Protein AF-A0A135IA30-F1 (afdb_monomer)

Radius of gyration: 16.57 Å; Cα contacts (8 Å, |Δi|>4): 132; chains: 1; bounding box: 46×36×43 Å

Structure (mmCIF, N/CA/C/O backbone):
data_AF-A0A135IA30-F1
#
_entry.id   AF-A0A135IA30-F1
#
loop_
_atom_site.group_PDB
_atom_site.id
_atom_site.type_symbol
_atom_site.label_atom_id
_atom_site.label_alt_id
_atom_site.label_comp_id
_atom_site.label_asym_id
_atom_site.label_entity_id
_atom_site.label_seq_id
_atom_site.pdbx_PDB_ins_code
_atom_site.Cartn_x
_atom_site.Cartn_y
_atom_site.Cartn_z
_atom_site.occupancy
_atom_site.B_iso_or_equiv
_atom_site.auth_seq_id
_atom_site.auth_comp_id
_atom_site.auth_asym_id
_atom_site.auth_atom_id
_atom_site.pdbx_PDB_model_num
ATOM 1 N N . MET A 1 1 ? -13.835 -2.171 -4.915 1.00 88.88 1 MET A N 1
ATOM 2 C CA . MET A 1 1 ? -12.502 -2.799 -4.860 1.00 88.88 1 MET A CA 1
ATOM 3 C C . MET A 1 1 ? -11.537 -1.760 -5.369 1.00 88.88 1 MET A C 1
ATOM 5 O O . MET A 1 1 ? -11.943 -0.991 -6.238 1.00 88.88 1 MET A O 1
ATOM 9 N N . ALA A 1 2 ? -10.362 -1.666 -4.762 1.00 94.00 2 ALA A N 1
ATOM 10 C CA . ALA A 1 2 ? -9.388 -0.651 -5.119 1.00 94.00 2 ALA A CA 1
ATOM 11 C C . ALA A 1 2 ? -8.804 -0.921 -6.513 1.00 94.00 2 ALA A C 1
ATOM 13 O O . ALA A 1 2 ? -8.677 -2.069 -6.937 1.00 94.00 2 ALA A O 1
ATOM 14 N N . ASP A 1 3 ? -8.476 0.148 -7.226 1.00 96.25 3 ASP A N 1
ATOM 15 C CA . ASP A 1 3 ? -7.904 0.134 -8.562 1.00 96.25 3 ASP A CA 1
ATOM 16 C C . ASP A 1 3 ? -6.391 0.340 -8.478 1.00 96.25 3 ASP A C 1
ATOM 18 O O . ASP A 1 3 ? -5.906 1.409 -8.094 1.00 96.25 3 ASP A O 1
ATOM 22 N N . PHE A 1 4 ? -5.647 -0.691 -8.875 1.00 94.62 4 PHE A N 1
ATOM 23 C CA . PHE A 1 4 ? -4.192 -0.650 -8.949 1.00 94.62 4 PHE A CA 1
ATOM 24 C C . PHE A 1 4 ? -3.672 0.454 -9.876 1.00 94.62 4 PHE A C 1
ATOM 26 O O . PHE A 1 4 ? -2.646 1.061 -9.583 1.00 94.62 4 PHE A O 1
ATOM 33 N N . SER A 1 5 ? -4.334 0.701 -11.010 1.00 90.75 5 SER A N 1
ATOM 34 C CA . SER A 1 5 ? -3.855 1.667 -12.001 1.00 90.75 5 SER A CA 1
ATOM 35 C C . SER A 1 5 ? -3.826 3.071 -11.434 1.00 90.75 5 SER A C 1
ATOM 37 O O . SER A 1 5 ? -2.828 3.768 -11.603 1.00 90.75 5 SER A O 1
ATOM 39 N N . LEU A 1 6 ? -4.882 3.419 -10.703 1.00 91.06 6 LEU A N 1
ATOM 40 C CA . LEU A 1 6 ? -5.001 4.688 -10.006 1.00 91.06 6 LEU A CA 1
ATOM 41 C C . LEU A 1 6 ? -3.949 4.807 -8.892 1.00 91.06 6 LEU A C 1
ATOM 43 O O . LEU A 1 6 ? -3.229 5.798 -8.833 1.00 91.06 6 LEU A O 1
ATOM 47 N N . SER A 1 7 ? -3.775 3.768 -8.064 1.00 89.06 7 SER A N 1
ATOM 48 C CA . SER A 1 7 ? -2.735 3.752 -7.020 1.00 89.06 7 SER A CA 1
ATOM 49 C C . SER A 1 7 ? -1.322 3.882 -7.583 1.00 89.06 7 SER A C 1
ATOM 51 O O . SER A 1 7 ? -0.448 4.491 -6.965 1.00 89.06 7 SER A O 1
ATOM 53 N N . PHE A 1 8 ? -1.076 3.275 -8.742 1.00 86.69 8 PHE A N 1
ATOM 54 C CA . PHE A 1 8 ? 0.212 3.332 -9.411 1.00 86.69 8 PHE A CA 1
ATOM 55 C C . PHE A 1 8 ? 0.471 4.715 -10.012 1.00 86.69 8 PHE A C 1
ATOM 57 O O . PHE A 1 8 ? 1.567 5.235 -9.856 1.00 86.69 8 PHE A O 1
ATOM 64 N N . GLU A 1 9 ? -0.526 5.345 -10.634 1.00 84.44 9 GLU A N 1
ATOM 65 C CA . GLU A 1 9 ? -0.428 6.733 -11.111 1.00 84.44 9 GLU A CA 1
ATOM 66 C C . GLU A 1 9 ? -0.126 7.694 -9.963 1.00 84.44 9 GLU A C 1
ATOM 68 O O . GLU A 1 9 ? 0.848 8.436 -10.029 1.00 84.44 9 GLU A O 1
ATOM 73 N N . HIS A 1 10 ? -0.859 7.573 -8.860 1.00 84.25 10 HIS A N 1
ATOM 74 C CA . HIS A 1 10 ? -0.604 8.295 -7.619 1.00 84.25 10 HIS A CA 1
ATOM 75 C C . HIS A 1 10 ? 0.830 8.089 -7.091 1.00 84.25 10 HIS A C 1
ATOM 77 O O . HIS A 1 10 ? 1.465 9.030 -6.610 1.00 84.25 10 HIS A O 1
ATOM 83 N N . LEU A 1 11 ? 1.369 6.865 -7.150 1.00 80.81 11 LEU A N 1
ATOM 84 C CA . LEU A 1 11 ? 2.754 6.580 -6.756 1.00 80.81 11 LEU A CA 1
ATOM 85 C C . LEU A 1 11 ? 3.757 7.293 -7.673 1.00 80.81 11 LEU A C 1
ATOM 87 O O . LEU A 1 11 ? 4.721 7.872 -7.185 1.00 80.81 11 LEU A O 1
ATOM 91 N N . ILE A 1 12 ? 3.532 7.246 -8.985 1.00 72.75 12 ILE A N 1
ATOM 92 C CA . ILE A 1 12 ? 4.376 7.891 -9.996 1.00 72.75 12 ILE A CA 1
ATOM 93 C C . ILE A 1 12 ? 4.335 9.415 -9.817 1.00 72.75 12 ILE A C 1
ATOM 95 O O . ILE A 1 12 ? 5.389 10.040 -9.754 1.00 72.75 12 ILE A O 1
ATOM 99 N N . GLU A 1 13 ? 3.158 10.016 -9.646 1.00 69.06 13 GLU A N 1
ATOM 100 C CA . GLU A 1 13 ? 3.018 11.451 -9.371 1.00 69.06 13 GLU A CA 1
ATOM 101 C C . GLU A 1 13 ? 3.822 11.880 -8.140 1.00 69.06 13 GLU A C 1
ATOM 103 O O . GLU A 1 13 ? 4.614 12.811 -8.238 1.00 69.06 13 GLU A O 1
ATOM 108 N N . ASP A 1 14 ? 3.723 11.161 -7.020 1.00 66.56 14 ASP A N 1
ATOM 109 C CA . ASP A 1 14 ? 4.521 11.464 -5.823 1.00 66.56 14 ASP A CA 1
ATOM 110 C C . ASP A 1 14 ? 6.032 11.287 -6.047 1.00 66.56 14 ASP A C 1
ATOM 112 O O . ASP A 1 14 ? 6.827 11.987 -5.430 1.00 66.56 14 ASP A O 1
ATOM 116 N N . VAL A 1 15 ? 6.455 10.343 -6.891 1.00 61.44 15 VAL A N 1
ATOM 117 C CA . VAL A 1 15 ? 7.880 10.103 -7.178 1.00 61.44 15 VAL A CA 1
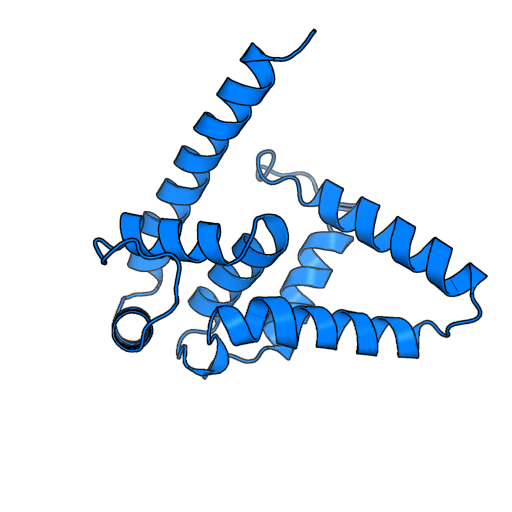ATOM 118 C C . VAL A 1 15 ? 8.455 11.168 -8.115 1.00 61.44 15 VAL A C 1
ATOM 120 O O . VAL A 1 15 ? 9.621 11.529 -7.975 1.00 61.44 15 VAL A O 1
ATOM 123 N N . PHE A 1 16 ? 7.657 11.686 -9.053 1.00 49.97 16 PHE A N 1
ATOM 124 C CA . PHE A 1 16 ? 8.124 12.603 -10.098 1.00 49.97 16 PHE A CA 1
ATOM 125 C C . PHE A 1 16 ? 7.720 14.076 -9.892 1.00 49.97 16 PHE A C 1
ATOM 127 O O . PHE A 1 16 ? 8.330 14.943 -10.509 1.00 49.97 16 PHE A O 1
ATOM 134 N N . GLN A 1 17 ? 6.743 14.405 -9.034 1.00 51.03 17 GLN A N 1
ATOM 135 C CA . GLN A 1 17 ? 6.361 15.801 -8.733 1.00 51.03 17 GLN A CA 1
ATOM 136 C C . GLN A 1 17 ? 7.156 16.444 -7.583 1.00 51.03 17 GLN A C 1
ATOM 138 O O . GLN A 1 17 ? 7.054 17.659 -7.390 1.00 51.03 17 GLN A 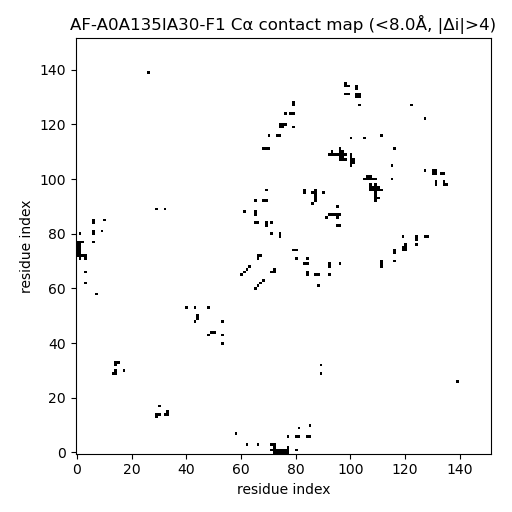O 1
ATOM 143 N N . VAL A 1 18 ? 8.003 15.683 -6.876 1.00 48.41 18 VAL A N 1
ATOM 144 C CA . VAL A 1 18 ? 8.926 16.209 -5.842 1.00 48.41 18 VAL A CA 1
ATOM 145 C C . VAL A 1 18 ? 9.955 17.203 -6.416 1.00 48.41 18 VAL A C 1
ATOM 147 O O . VAL A 1 18 ? 10.557 17.958 -5.663 1.00 48.41 18 VAL A O 1
ATOM 150 N N . ASP A 1 19 ? 10.062 17.333 -7.741 1.00 40.97 19 ASP A N 1
ATOM 151 C CA . ASP A 1 19 ? 10.866 18.373 -8.398 1.00 40.97 19 ASP A CA 1
ATOM 152 C C . ASP A 1 19 ? 10.211 19.775 -8.446 1.00 40.97 19 ASP A C 1
ATOM 154 O O . ASP A 1 19 ? 10.828 20.700 -8.977 1.00 40.97 19 ASP A O 1
ATOM 158 N N . SER A 1 20 ? 8.979 19.990 -7.940 1.00 37.31 20 SER A N 1
ATOM 159 C CA . SER A 1 20 ? 8.263 21.254 -8.233 1.00 37.31 20 SER A CA 1
ATOM 160 C C . SER A 1 20 ? 7.549 22.020 -7.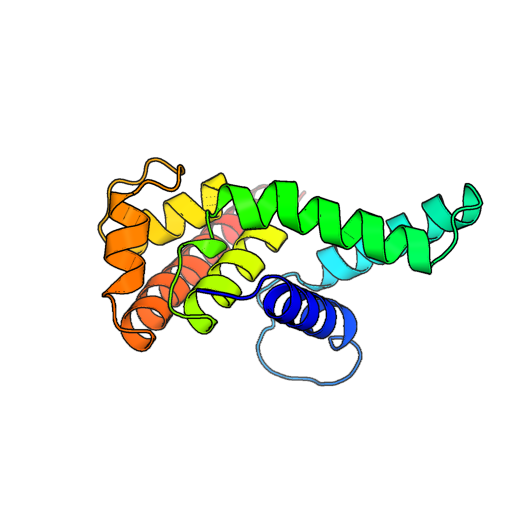114 1.00 37.31 20 SER A C 1
ATOM 162 O O . SER A 1 20 ? 7.168 23.158 -7.383 1.00 37.31 20 SER A O 1
ATOM 164 N N . LEU A 1 21 ? 7.401 21.527 -5.878 1.00 34.50 21 LEU A N 1
ATOM 165 C CA . LEU A 1 21 ? 6.833 22.356 -4.799 1.00 34.50 21 LEU A CA 1
ATOM 166 C C . LEU A 1 21 ? 7.332 21.982 -3.396 1.00 34.50 21 LEU A C 1
ATOM 168 O O . LEU A 1 21 ? 7.068 20.895 -2.890 1.00 34.50 21 LEU A O 1
ATOM 172 N N . ASP A 1 22 ? 7.970 22.959 -2.746 1.00 47.53 22 ASP A N 1
ATOM 173 C CA . ASP A 1 22 ? 8.121 23.063 -1.291 1.00 47.53 22 ASP A CA 1
ATOM 174 C C . ASP A 1 22 ? 6.797 22.733 -0.573 1.00 47.53 22 ASP A C 1
ATOM 176 O O . ASP A 1 22 ? 5.782 23.382 -0.837 1.00 47.53 22 ASP A O 1
ATOM 180 N N . SER A 1 23 ? 6.799 21.774 0.366 1.00 41.00 23 SER A N 1
ATOM 181 C CA . SER A 1 23 ? 6.200 21.921 1.713 1.00 41.00 23 SER A CA 1
ATOM 182 C C . SER A 1 23 ? 6.044 20.594 2.488 1.00 41.00 23 SER A C 1
ATOM 184 O O . SER A 1 23 ? 5.291 19.690 2.141 1.00 41.00 23 SER A O 1
ATOM 186 N N . HIS A 1 24 ? 6.715 20.536 3.641 1.00 36.25 24 HIS A N 1
ATOM 187 C CA . HIS A 1 24 ? 6.303 19.861 4.886 1.00 36.25 24 HIS A CA 1
ATOM 188 C C . HIS A 1 24 ? 6.108 18.330 4.947 1.00 36.25 24 HIS A C 1
ATOM 190 O O . HIS A 1 24 ? 5.738 17.826 6.009 1.00 36.25 24 HIS A O 1
ATOM 196 N N . LEU A 1 25 ? 6.456 17.564 3.910 1.00 38.62 25 LEU A N 1
ATOM 197 C CA . LEU A 1 25 ? 6.640 16.102 3.998 1.00 38.62 25 LEU A CA 1
ATOM 198 C C . LEU A 1 25 ? 8.126 15.685 4.015 1.00 38.62 25 LEU A C 1
ATOM 200 O O . LEU A 1 25 ? 8.476 14.621 3.512 1.00 38.62 25 LEU A O 1
ATOM 204 N N . GLU A 1 26 ? 8.996 16.473 4.659 1.00 34.56 26 GLU A N 1
ATOM 205 C CA . GLU A 1 26 ? 10.465 16.278 4.764 1.00 34.56 26 GLU A CA 1
ATOM 206 C C . GLU A 1 26 ? 10.934 14.960 5.442 1.00 34.56 26 GLU A C 1
ATOM 208 O O . GLU A 1 26 ? 12.107 14.793 5.761 1.00 34.56 26 GLU A O 1
ATOM 213 N N . GLY A 1 27 ? 10.049 13.992 5.692 1.00 40.66 27 GLY A N 1
ATOM 214 C CA . GLY A 1 27 ? 10.374 12.763 6.425 1.00 40.66 27 GLY A CA 1
ATOM 215 C C . GLY A 1 27 ? 10.328 11.464 5.620 1.00 40.66 27 GLY A C 1
ATOM 216 O O . GLY A 1 27 ? 10.822 10.446 6.105 1.00 40.66 27 GLY A O 1
ATOM 217 N N . LEU A 1 28 ? 9.736 11.442 4.423 1.00 40.97 28 LEU A N 1
ATOM 218 C CA . LEU A 1 28 ? 9.690 10.227 3.602 1.00 40.97 28 LEU A CA 1
ATOM 219 C C . LEU A 1 28 ? 10.722 10.348 2.472 1.00 40.97 28 LEU A C 1
ATOM 221 O O . LEU A 1 28 ? 10.600 11.261 1.663 1.00 40.97 28 LEU A O 1
ATOM 225 N N . PRO A 1 29 ? 11.720 9.448 2.367 1.00 46.00 29 PRO A N 1
ATOM 226 C CA . PRO A 1 29 ? 12.723 9.496 1.307 1.00 46.00 29 PRO A CA 1
ATOM 227 C C . PRO A 1 29 ? 12.155 8.951 -0.009 1.00 46.00 29 PRO A C 1
ATOM 229 O O . PRO A 1 29 ? 12.610 7.934 -0.536 1.00 46.00 29 PRO A O 1
ATOM 232 N N . LEU A 1 30 ? 11.141 9.639 -0.532 1.00 43.47 30 LEU A N 1
ATOM 233 C CA . LEU A 1 30 ? 10.606 9.456 -1.881 1.00 43.47 30 LEU A CA 1
ATOM 234 C C . LEU A 1 30 ? 11.681 9.753 -2.942 1.00 43.47 30 LEU A C 1
ATOM 236 O O . LEU A 1 30 ? 11.710 9.095 -3.978 1.00 43.47 30 LEU A O 1
ATOM 240 N N . GLU A 1 31 ? 12.648 10.620 -2.622 1.00 45.78 31 GLU A N 1
ATOM 241 C CA . GLU A 1 31 ? 13.854 10.884 -3.425 1.00 45.78 31 GLU A CA 1
ATOM 242 C C . GLU A 1 31 ? 14.620 9.599 -3.788 1.00 45.78 31 GLU A C 1
ATOM 244 O O . GLU A 1 31 ? 15.066 9.434 -4.921 1.00 45.78 31 GLU A O 1
ATOM 249 N N . ARG A 1 32 ? 14.700 8.616 -2.873 1.00 46.78 32 ARG A N 1
ATOM 250 C CA . ARG A 1 32 ? 15.396 7.34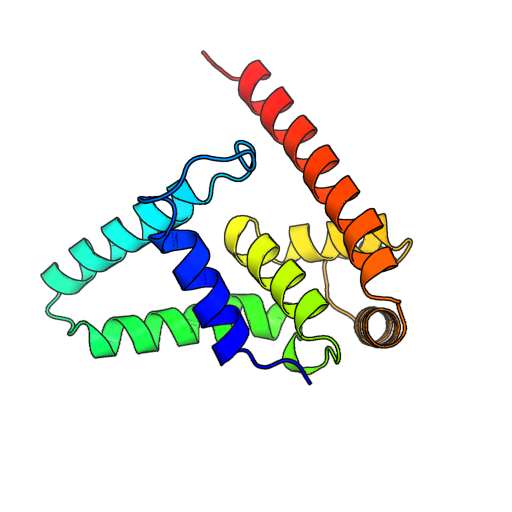3 -3.144 1.00 46.78 32 ARG A CA 1
ATOM 251 C C . ARG A 1 32 ? 14.689 6.486 -4.192 1.00 46.78 32 ARG A C 1
ATOM 253 O O . ARG A 1 32 ? 15.351 5.728 -4.898 1.00 46.78 32 ARG A O 1
ATOM 260 N N . LEU A 1 33 ? 13.363 6.583 -4.275 1.00 51.47 33 LEU A N 1
ATOM 261 C CA . LEU A 1 33 ? 12.565 5.911 -5.301 1.00 51.47 33 LEU A CA 1
ATOM 262 C C . LEU A 1 33 ? 12.782 6.576 -6.667 1.00 51.47 33 LEU A C 1
ATOM 264 O O . LEU A 1 33 ? 12.982 5.865 -7.652 1.00 51.47 33 LEU A O 1
ATOM 268 N N . GLY A 1 34 ? 12.831 7.913 -6.707 1.00 56.78 34 GLY A N 1
ATOM 269 C CA . GLY A 1 34 ? 13.153 8.688 -7.912 1.00 56.78 34 GLY A CA 1
ATOM 270 C C . GLY A 1 34 ? 14.553 8.385 -8.456 1.00 56.78 34 GLY A C 1
ATOM 271 O O . GLY A 1 34 ? 14.705 8.068 -9.638 1.00 56.78 34 GLY A O 1
ATOM 272 N N . ASP A 1 35 ? 15.564 8.361 -7.584 1.00 60.12 35 ASP A N 1
ATOM 273 C CA . ASP A 1 35 ? 16.950 8.041 -7.952 1.00 60.12 35 ASP A CA 1
ATOM 274 C C . ASP A 1 35 ? 17.098 6.617 -8.499 1.00 60.12 35 ASP A C 1
ATOM 276 O O . ASP A 1 35 ? 17.757 6.389 -9.520 1.00 60.12 35 ASP A O 1
ATOM 280 N N . GLN A 1 36 ? 16.459 5.640 -7.849 1.00 58.31 36 GLN A N 1
ATOM 281 C CA . GLN A 1 36 ? 16.469 4.260 -8.326 1.00 58.31 36 GLN A CA 1
ATOM 282 C C . GLN A 1 36 ? 15.751 4.132 -9.669 1.00 58.31 36 GLN A C 1
ATOM 284 O O . GLN A 1 36 ? 16.310 3.533 -10.589 1.00 58.31 36 GLN A O 1
ATOM 289 N N . ALA A 1 37 ? 14.564 4.722 -9.823 1.00 60.22 37 ALA A N 1
ATOM 290 C CA . ALA A 1 37 ? 13.832 4.710 -11.088 1.00 60.22 37 ALA A CA 1
ATOM 291 C C . ALA A 1 37 ? 14.659 5.335 -12.227 1.00 60.22 37 ALA A C 1
ATOM 293 O O . ALA A 1 37 ? 14.749 4.760 -13.315 1.00 60.22 37 ALA A O 1
ATOM 294 N N . GLY A 1 38 ? 15.351 6.449 -11.966 1.00 64.00 38 GLY A N 1
ATOM 295 C CA . GLY A 1 38 ? 16.251 7.088 -12.926 1.00 64.00 38 GLY A CA 1
ATOM 296 C C . GLY A 1 38 ? 17.453 6.217 -13.320 1.00 64.00 38 GLY A C 1
ATOM 297 O O . GLY A 1 38 ? 17.862 6.207 -14.486 1.00 64.00 38 GLY A O 1
ATOM 298 N N . LEU A 1 39 ? 18.013 5.445 -12.383 1.00 65.19 39 LEU A N 1
ATOM 299 C CA . LEU A 1 39 ? 19.076 4.474 -12.670 1.00 65.19 39 LEU A CA 1
ATOM 300 C C . LEU A 1 39 ? 18.568 3.310 -13.530 1.00 65.19 39 LEU A C 1
ATOM 302 O O . LEU A 1 39 ? 19.222 2.954 -14.513 1.00 65.19 39 LEU A O 1
ATOM 306 N N . TRP A 1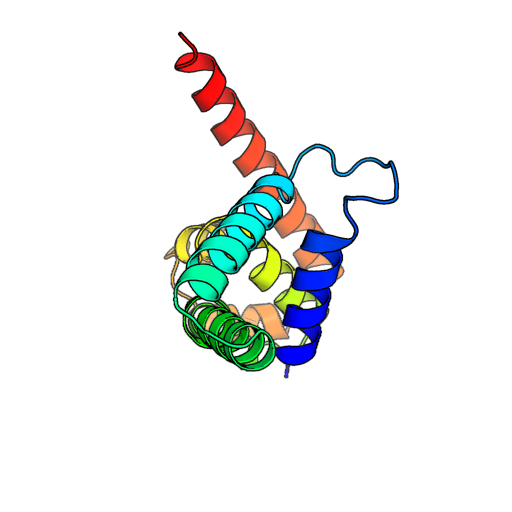 40 ? 17.389 2.766 -13.221 1.00 62.91 40 TRP A N 1
ATOM 307 C CA . TRP A 1 40 ? 16.766 1.701 -14.012 1.00 62.91 40 TRP A CA 1
ATOM 308 C C . TRP A 1 40 ? 16.466 2.154 -15.442 1.00 62.91 40 TRP A C 1
ATOM 310 O O . TRP A 1 40 ? 16.822 1.450 -16.387 1.00 62.91 40 TRP A O 1
ATOM 320 N N . GLN A 1 41 ? 15.924 3.362 -15.624 1.00 64.75 41 GLN A N 1
ATOM 321 C CA . GLN A 1 41 ? 15.703 3.937 -16.954 1.00 64.75 41 GLN A CA 1
ATOM 322 C C . GLN A 1 41 ? 17.004 4.046 -17.764 1.00 64.75 41 GLN A C 1
ATOM 324 O O . GLN A 1 41 ? 17.022 3.734 -18.956 1.00 64.75 41 GLN A O 1
ATOM 329 N N . LYS A 1 42 ? 18.111 4.470 -17.136 1.00 70.12 42 LYS A N 1
ATOM 330 C CA . LYS A 1 42 ? 19.422 4.582 -17.800 1.00 70.12 42 LYS A CA 1
ATOM 331 C C . LYS A 1 42 ? 19.978 3.219 -18.212 1.00 70.12 42 LYS A C 1
ATOM 333 O O . LYS A 1 42 ? 20.413 3.067 -19.352 1.00 70.12 42 LYS A O 1
ATOM 338 N N . VAL A 1 43 ? 19.948 2.238 -17.308 1.00 66.44 43 VAL A N 1
ATOM 339 C CA . VAL A 1 43 ? 20.430 0.874 -17.579 1.00 66.44 43 VAL A CA 1
ATOM 340 C C . VAL A 1 43 ? 19.610 0.229 -18.694 1.00 66.44 43 VAL A C 1
ATOM 342 O O . VAL A 1 43 ? 20.177 -0.337 -19.624 1.00 66.44 43 VAL A O 1
ATOM 345 N N . LEU A 1 44 ? 18.286 0.369 -18.664 1.00 64.50 44 LEU A N 1
ATOM 346 C CA . LEU A 1 44 ? 17.411 -0.309 -19.619 1.00 64.50 44 LEU A CA 1
ATOM 347 C C . LEU A 1 44 ? 17.451 0.322 -21.016 1.00 64.50 44 LEU A C 1
ATOM 349 O O . LEU A 1 44 ? 17.522 -0.410 -22.008 1.00 64.50 44 LEU A O 1
ATOM 353 N N . LYS A 1 45 ? 17.559 1.657 -21.112 1.00 67.56 45 LYS A N 1
ATOM 354 C CA . LYS A 1 45 ? 17.879 2.337 -22.382 1.00 67.56 45 LYS A CA 1
ATOM 355 C C . LYS A 1 45 ? 19.191 1.828 -22.978 1.00 67.56 45 LYS A C 1
ATOM 357 O O . LYS A 1 45 ? 19.258 1.582 -24.178 1.00 67.56 45 LYS A O 1
ATOM 362 N N . ALA A 1 46 ? 20.220 1.630 -22.150 1.00 72.88 46 ALA A N 1
ATOM 363 C CA . ALA A 1 46 ? 21.499 1.087 -22.606 1.00 72.88 46 ALA A CA 1
ATOM 364 C C . ALA A 1 46 ? 21.388 -0.368 -23.105 1.00 72.88 46 ALA A C 1
ATOM 366 O O . ALA A 1 46 ? 22.178 -0.782 -23.950 1.00 72.88 46 ALA A O 1
ATOM 367 N N . THR A 1 47 ? 20.387 -1.124 -22.640 1.00 76.38 47 THR A N 1
ATOM 368 C CA . THR A 1 47 ? 20.080 -2.484 -23.122 1.00 76.38 47 THR A CA 1
ATOM 369 C C . THR A 1 47 ? 19.131 -2.534 -24.328 1.00 76.38 47 THR A C 1
ATOM 371 O O . THR A 1 47 ? 18.778 -3.624 -24.769 1.00 76.38 47 THR A O 1
ATOM 374 N N . GLY A 1 48 ? 18.724 -1.383 -24.879 1.00 78.38 48 GLY A N 1
ATOM 375 C CA . GLY A 1 48 ? 17.895 -1.303 -26.089 1.00 78.38 48 GLY A CA 1
ATOM 376 C C . GLY A 1 48 ? 16.385 -1.442 -25.871 1.00 78.38 48 GLY A C 1
ATOM 377 O O . GLY A 1 48 ? 15.655 -1.601 -26.846 1.00 78.38 48 GLY A O 1
ATOM 378 N N . TRP A 1 49 ? 15.911 -1.374 -24.624 1.00 73.81 49 TRP A N 1
ATOM 379 C CA . TRP A 1 49 ? 14.481 -1.412 -24.304 1.00 73.81 49 TRP A CA 1
ATOM 380 C C . TRP A 1 49 ? 13.794 -0.097 -24.672 1.00 73.81 49 TRP A C 1
ATOM 382 O O . TRP A 1 49 ? 14.364 0.986 -24.482 1.00 73.81 49 TRP A O 1
ATOM 392 N N . ARG A 1 50 ? 12.549 -0.175 -25.156 1.00 73.81 50 ARG A N 1
ATOM 393 C CA . ARG A 1 50 ? 11.725 1.016 -25.385 1.00 73.81 50 ARG A CA 1
ATOM 394 C C . ARG A 1 50 ? 11.094 1.502 -24.076 1.00 73.81 50 ARG A C 1
ATOM 396 O O . ARG A 1 50 ? 10.877 0.731 -23.144 1.00 73.81 50 ARG A O 1
ATOM 403 N N . MET A 1 51 ? 10.779 2.796 -24.003 1.00 66.88 51 MET A N 1
ATOM 404 C CA . MET A 1 51 ? 10.201 3.397 -22.790 1.00 66.88 51 MET A CA 1
ATOM 405 C C . MET A 1 51 ? 8.798 2.866 -22.465 1.00 66.88 51 MET A C 1
ATOM 407 O O . MET A 1 51 ? 8.478 2.680 -21.300 1.00 66.88 51 MET A O 1
ATOM 411 N N . ASP A 1 52 ? 7.987 2.560 -23.477 1.00 72.88 52 ASP A N 1
ATOM 412 C CA . ASP A 1 52 ? 6.663 1.955 -23.297 1.00 72.88 52 ASP A CA 1
ATOM 413 C C . ASP A 1 52 ? 6.740 0.522 -22.745 1.00 72.88 52 ASP A C 1
ATOM 415 O O . ASP A 1 52 ? 5.916 0.121 -21.925 1.00 72.88 52 ASP A O 1
ATOM 419 N N . GLU A 1 53 ? 7.765 -0.239 -23.133 1.00 71.19 53 GLU A N 1
ATOM 420 C CA . GLU A 1 53 ? 8.035 -1.575 -22.586 1.00 71.19 53 GLU A CA 1
ATOM 421 C C . GLU A 1 53 ? 8.516 -1.504 -21.128 1.00 71.19 53 GLU A C 1
ATOM 423 O O . GLU A 1 53 ? 8.149 -2.350 -20.310 1.00 71.19 53 GLU A O 1
ATOM 428 N N . PHE A 1 54 ? 9.301 -0.474 -20.788 1.00 71.56 54 PHE A N 1
ATOM 429 C CA . PHE A 1 54 ? 9.736 -0.210 -19.416 1.00 71.56 54 PHE A CA 1
ATOM 430 C C . PHE A 1 54 ? 8.557 0.098 -18.493 1.00 71.56 54 PHE A C 1
ATOM 432 O O . PHE A 1 54 ? 8.445 -0.525 -17.439 1.00 71.56 54 PHE A O 1
ATOM 439 N N . ASP A 1 55 ? 7.671 1.010 -18.894 1.00 70.81 55 ASP A N 1
ATOM 440 C CA . ASP A 1 55 ? 6.526 1.408 -18.073 1.00 70.81 55 ASP A CA 1
ATOM 441 C C . ASP A 1 55 ? 5.603 0.217 -17.790 1.00 70.81 55 ASP A C 1
ATOM 443 O O . ASP A 1 55 ? 5.170 0.019 -16.653 1.00 70.81 55 ASP A O 1
ATOM 447 N N . LEU A 1 56 ? 5.359 -0.626 -18.801 1.00 77.12 56 LEU A N 1
ATOM 448 C CA . LEU A 1 56 ? 4.591 -1.862 -18.645 1.00 77.12 56 LEU A CA 1
ATOM 449 C C . LEU A 1 56 ? 5.267 -2.836 -17.676 1.00 77.12 56 LEU A C 1
ATOM 451 O O . LEU A 1 56 ? 4.617 -3.340 -16.759 1.00 77.12 56 LEU A O 1
ATOM 455 N N . PHE A 1 57 ? 6.566 -3.089 -17.847 1.00 76.81 57 PHE A N 1
ATOM 456 C CA . PHE A 1 57 ? 7.304 -4.005 -16.979 1.00 76.81 57 PHE A CA 1
ATOM 457 C C . PHE A 1 57 ? 7.349 -3.506 -15.531 1.00 76.81 57 PHE A C 1
ATOM 459 O O . PHE A 1 57 ? 7.063 -4.259 -14.603 1.00 76.81 57 PHE A O 1
ATOM 466 N N . PHE A 1 58 ? 7.655 -2.225 -15.334 1.00 78.25 58 PHE A N 1
ATOM 467 C CA . PHE A 1 58 ? 7.727 -1.601 -14.018 1.00 78.25 58 PHE A CA 1
ATOM 468 C C . PHE A 1 58 ? 6.366 -1.650 -13.315 1.00 78.25 58 PHE A C 1
ATOM 470 O O . PHE A 1 58 ? 6.273 -2.088 -12.167 1.00 78.25 58 PHE A O 1
ATOM 477 N N . ARG A 1 59 ? 5.286 -1.312 -14.028 1.00 83.62 59 ARG A N 1
ATOM 478 C CA . ARG A 1 59 ? 3.911 -1.426 -13.530 1.00 83.62 59 ARG A CA 1
ATOM 479 C C . ARG A 1 59 ? 3.574 -2.856 -13.104 1.00 83.62 59 ARG A C 1
ATOM 481 O O . ARG A 1 59 ? 3.075 -3.059 -11.999 1.00 83.62 59 ARG A O 1
ATOM 488 N N . GLU A 1 60 ? 3.901 -3.859 -13.913 1.00 85.50 60 GLU A N 1
ATOM 489 C CA . GLU A 1 60 ? 3.643 -5.258 -13.554 1.00 85.50 60 GLU A CA 1
ATOM 490 C C . GLU A 1 60 ? 4.520 -5.758 -12.395 1.00 85.50 60 GLU A C 1
ATOM 492 O O . GLU A 1 60 ? 4.046 -6.522 -11.551 1.00 85.50 60 GLU A O 1
ATOM 497 N N . CYS A 1 61 ? 5.754 -5.264 -12.252 1.00 85.19 61 CYS A N 1
ATOM 498 C CA . CYS A 1 61 ? 6.574 -5.541 -11.074 1.00 85.19 61 CYS A CA 1
ATOM 499 C C . CYS A 1 61 ? 5.917 -5.039 -9.782 1.00 85.19 61 CYS A C 1
ATOM 501 O O . CYS A 1 61 ? 5.898 -5.773 -8.793 1.00 85.19 61 CYS A O 1
ATOM 503 N N . TYR A 1 62 ? 5.362 -3.825 -9.769 1.00 88.88 62 TYR A N 1
ATOM 504 C CA . TYR A 1 62 ? 4.663 -3.299 -8.591 1.00 88.88 62 TYR A CA 1
ATOM 505 C C . TYR A 1 62 ? 3.341 -4.012 -8.331 1.00 88.88 62 TYR A C 1
ATOM 507 O O . TYR A 1 62 ? 3.006 -4.284 -7.172 1.00 88.88 62 TYR A O 1
ATOM 515 N N . ARG A 1 63 ? 2.615 -4.370 -9.396 1.00 91.81 63 ARG A N 1
ATOM 516 C CA . ARG A 1 63 ? 1.401 -5.177 -9.282 1.00 91.81 63 ARG A CA 1
ATOM 517 C C . ARG A 1 63 ? 1.716 -6.498 -8.578 1.00 91.81 63 ARG A C 1
ATOM 519 O O . ARG A 1 63 ? 1.129 -6.801 -7.544 1.00 91.81 63 ARG A O 1
ATOM 526 N N . ALA A 1 64 ? 2.679 -7.260 -9.092 1.00 90.00 64 ALA A N 1
ATOM 527 C CA . ALA A 1 64 ? 2.992 -8.592 -8.584 1.00 90.00 64 ALA A CA 1
ATOM 528 C C . ALA A 1 64 ? 3.641 -8.574 -7.190 1.00 90.00 64 ALA A C 1
ATOM 530 O O . ALA A 1 64 ? 3.268 -9.365 -6.327 1.00 90.00 64 ALA A O 1
ATOM 531 N N . ASN A 1 65 ? 4.603 -7.678 -6.953 1.00 89.75 65 ASN A N 1
ATOM 532 C CA . ASN A 1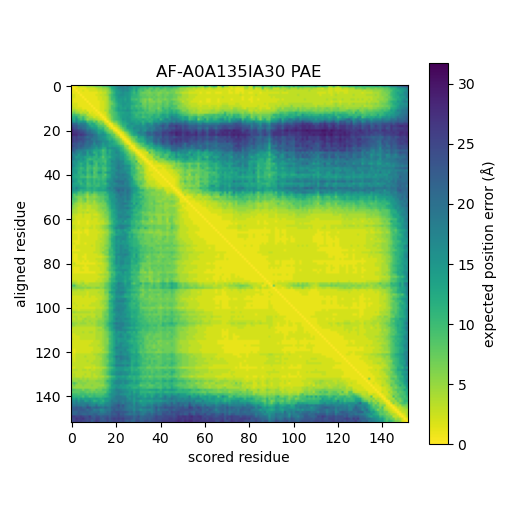 65 ? 5.440 -7.741 -5.750 1.00 89.75 65 ASN A CA 1
ATOM 533 C C . ASN A 1 65 ? 4.909 -6.915 -4.575 1.00 89.75 65 ASN A C 1
ATOM 535 O O . ASN A 1 65 ? 5.317 -7.146 -3.436 1.00 89.75 65 ASN A O 1
ATOM 539 N N . VAL A 1 66 ? 4.015 -5.955 -4.828 1.00 93.88 66 VAL A N 1
ATOM 540 C CA . VAL A 1 66 ? 3.485 -5.071 -3.784 1.00 93.88 66 VAL A CA 1
ATOM 541 C C . VAL A 1 66 ? 1.970 -5.175 -3.710 1.00 93.88 66 VAL A C 1
ATOM 543 O O . VAL A 1 66 ? 1.445 -5.593 -2.681 1.00 93.88 66 VAL A O 1
ATOM 546 N N . TRP A 1 67 ? 1.260 -4.862 -4.796 1.00 96.25 67 TRP A N 1
ATOM 547 C CA . TRP A 1 67 ? -0.207 -4.816 -4.796 1.00 96.25 67 TRP A CA 1
ATOM 548 C C . TRP A 1 67 ? -0.843 -6.164 -4.433 1.00 96.25 67 TRP A C 1
ATOM 550 O O . TRP A 1 67 ? -1.678 -6.233 -3.529 1.00 96.25 67 TRP A O 1
ATOM 560 N N . GLN A 1 68 ? -0.391 -7.248 -5.071 1.00 97.44 68 GLN A N 1
ATOM 561 C CA . GLN A 1 68 ? -0.888 -8.601 -4.800 1.00 97.44 68 GLN A CA 1
ATOM 562 C C . GLN A 1 68 ? -0.487 -9.111 -3.411 1.00 97.44 68 GLN A C 1
ATOM 564 O O . GLN A 1 68 ? -1.285 -9.761 -2.740 1.00 97.44 68 GLN A O 1
ATOM 569 N N . VAL A 1 69 ? 0.712 -8.769 -2.924 1.00 96.75 69 VAL A N 1
ATOM 570 C CA . VAL A 1 69 ? 1.155 -9.142 -1.565 1.00 96.75 69 VAL A CA 1
ATOM 571 C C . VAL A 1 69 ? 0.294 -8.465 -0.496 1.00 96.75 69 VAL A C 1
ATOM 573 O O . VAL A 1 69 ? -0.025 -9.070 0.527 1.00 96.75 69 VAL A O 1
ATOM 576 N N . LEU A 1 70 ? -0.119 -7.222 -0.745 1.00 97.00 70 LEU A N 1
ATOM 577 C CA . LEU A 1 70 ? -1.062 -6.495 0.102 1.00 97.00 70 LEU A CA 1
ATOM 578 C C . LEU A 1 70 ? -2.510 -6.959 -0.068 1.00 97.00 70 LEU A C 1
ATOM 580 O O . LEU A 1 70 ? -3.365 -6.502 0.688 1.00 97.00 70 LEU A O 1
ATOM 584 N N . ARG A 1 71 ? -2.791 -7.816 -1.060 1.00 98.00 71 ARG A N 1
ATOM 585 C CA . ARG A 1 71 ? -4.148 -8.179 -1.490 1.00 98.00 71 ARG A CA 1
ATOM 586 C C . ARG A 1 71 ? -5.032 -6.945 -1.679 1.00 98.00 71 ARG A C 1
ATOM 588 O O . ARG A 1 71 ? -6.192 -6.922 -1.277 1.00 98.00 71 ARG A O 1
ATOM 595 N N . ALA A 1 72 ? -4.460 -5.889 -2.250 1.00 97.31 72 ALA A N 1
ATOM 596 C CA . ALA A 1 72 ? -5.100 -4.582 -2.279 1.00 97.31 72 ALA A CA 1
ATOM 597 C C . ALA A 1 72 ? -6.360 -4.545 -3.165 1.00 97.31 72 ALA A C 1
ATOM 599 O O . ALA A 1 72 ? -7.258 -3.752 -2.889 1.00 97.31 72 ALA A O 1
ATOM 600 N N . ASP A 1 73 ? -6.497 -5.469 -4.126 1.00 97.81 73 ASP A N 1
ATOM 601 C CA . ASP A 1 73 ? -7.749 -5.684 -4.865 1.00 97.81 73 ASP A CA 1
ATOM 602 C C . ASP A 1 73 ? -8.934 -5.961 -3.917 1.00 97.81 73 ASP A C 1
ATOM 604 O O . ASP A 1 73 ? -10.043 -5.474 -4.138 1.00 97.81 73 ASP A O 1
ATOM 608 N N . ASP A 1 74 ? -8.704 -6.673 -2.808 1.00 98.25 74 ASP A N 1
ATOM 609 C CA . ASP A 1 74 ? -9.745 -7.043 -1.841 1.00 98.25 74 ASP A CA 1
ATOM 610 C C . ASP A 1 74 ? -10.150 -5.887 -0.904 1.00 98.25 74 ASP A C 1
ATOM 612 O O . ASP A 1 74 ? -11.123 -6.000 -0.146 1.00 98.25 74 ASP A O 1
ATOM 616 N N . ILE A 1 75 ? -9.438 -4.757 -0.955 1.00 98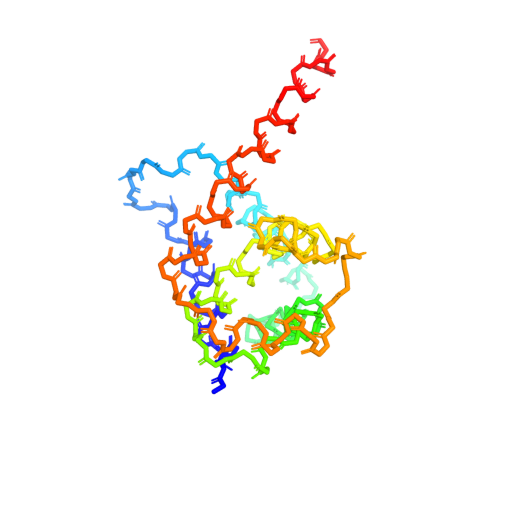.25 75 ILE A N 1
ATOM 617 C CA . ILE A 1 75 ? -9.715 -3.569 -0.146 1.00 98.25 75 ILE A CA 1
ATOM 618 C C . ILE A 1 75 ? -10.775 -2.710 -0.852 1.00 98.25 75 ILE A C 1
ATOM 620 O O . ILE A 1 75 ? -10.719 -2.435 -2.050 1.00 98.25 75 ILE A O 1
ATOM 624 N N . ARG A 1 76 ? -11.799 -2.280 -0.113 1.00 98.06 76 ARG A N 1
ATOM 625 C CA . ARG A 1 76 ? -12.926 -1.490 -0.632 1.00 98.06 76 ARG A CA 1
ATOM 626 C C . ARG A 1 76 ? -12.593 -0.014 -0.769 1.00 98.06 76 ARG A C 1
ATOM 628 O O . ARG A 1 76 ? -13.038 0.598 -1.735 1.00 98.06 76 ARG A O 1
ATOM 635 N N . SER A 1 77 ? -11.856 0.535 0.193 1.00 97.12 77 SER A N 1
ATOM 636 C CA . SER A 1 77 ? -11.425 1.931 0.181 1.00 97.12 77 SER A CA 1
ATOM 637 C C . SER A 1 77 ? -10.164 2.084 -0.665 1.00 97.12 77 SER A C 1
ATOM 639 O O . SER A 1 77 ? -9.109 1.546 -0.322 1.00 97.12 77 SER A O 1
ATOM 641 N N . GLN A 1 78 ? -10.273 2.861 -1.744 1.00 96.62 78 GLN A N 1
ATOM 642 C CA . GLN A 1 78 ? -9.124 3.254 -2.560 1.00 96.62 78 GLN A CA 1
ATOM 643 C C . GLN A 1 78 ? -8.071 3.975 -1.716 1.00 96.62 78 GLN A C 1
ATOM 645 O O . GLN A 1 78 ? -6.887 3.690 -1.826 1.00 96.62 78 GLN A O 1
ATOM 650 N N . ALA A 1 79 ? -8.507 4.869 -0.831 1.00 93.38 79 ALA A N 1
ATOM 651 C CA . ALA A 1 79 ? -7.635 5.698 -0.012 1.00 93.38 79 ALA A CA 1
ATOM 652 C C . ALA A 1 79 ? -6.753 4.845 0.929 1.00 93.38 79 ALA A C 1
ATOM 654 O O . ALA A 1 79 ? -5.535 5.038 1.025 1.00 93.38 79 ALA A O 1
ATOM 655 N N . ILE A 1 80 ? -7.350 3.834 1.573 1.00 96.31 80 ILE A N 1
ATOM 656 C CA . ILE A 1 80 ? -6.622 2.871 2.413 1.00 96.31 80 ILE A CA 1
ATOM 657 C C . ILE A 1 80 ? -5.628 2.057 1.573 1.00 96.31 80 ILE A C 1
ATOM 659 O O . ILE A 1 80 ? -4.464 1.927 1.966 1.00 96.31 80 ILE A O 1
ATOM 663 N N . ALA A 1 81 ? -6.066 1.536 0.421 1.00 97.56 81 ALA A N 1
ATOM 664 C CA . ALA A 1 81 ? -5.215 0.763 -0.481 1.00 97.56 81 ALA A CA 1
ATOM 665 C C . ALA A 1 81 ? -4.020 1.589 -0.982 1.00 97.56 81 ALA A C 1
ATOM 667 O O . ALA A 1 81 ? -2.882 1.135 -0.871 1.00 97.56 81 ALA A O 1
ATOM 668 N N . ASP A 1 82 ? -4.255 2.830 -1.416 1.00 93.81 82 ASP A N 1
ATOM 669 C CA . ASP A 1 82 ? -3.225 3.786 -1.831 1.00 93.81 82 ASP A CA 1
ATOM 670 C C . ASP A 1 82 ? -2.203 4.010 -0.717 1.00 93.81 82 ASP A C 1
ATOM 672 O O . ASP A 1 82 ? -0.996 3.933 -0.939 1.00 93.81 82 ASP A O 1
ATOM 676 N N . SER A 1 83 ? -2.667 4.261 0.511 1.00 92.19 83 SER A N 1
ATOM 677 C CA . SER A 1 83 ? -1.769 4.537 1.635 1.00 92.19 83 SER A CA 1
ATOM 678 C C . SER A 1 83 ? -0.864 3.347 1.969 1.00 92.19 83 SER A C 1
ATOM 680 O O . SER A 1 83 ? 0.332 3.534 2.222 1.00 92.19 83 SER A O 1
ATOM 682 N N . LEU A 1 84 ? -1.417 2.128 1.958 1.00 94.38 84 LEU A N 1
ATOM 683 C CA . LEU A 1 84 ? -0.655 0.896 2.178 1.00 94.38 84 LEU A CA 1
ATOM 684 C C . LEU A 1 84 ? 0.324 0.636 1.039 1.00 94.38 84 LEU A C 1
ATOM 686 O O . LEU A 1 84 ? 1.501 0.382 1.297 1.00 94.38 84 LEU A O 1
ATOM 690 N N . PHE A 1 85 ? -0.148 0.735 -0.202 1.00 93.94 85 PHE A N 1
ATOM 691 C CA . PHE A 1 85 ? 0.646 0.499 -1.399 1.00 93.94 85 PHE A CA 1
ATOM 692 C C . PHE A 1 85 ? 1.843 1.447 -1.478 1.00 93.94 85 PHE A C 1
ATOM 694 O O . PHE A 1 85 ? 2.973 0.987 -1.657 1.00 93.94 85 PHE A O 1
ATOM 701 N N . ARG A 1 86 ? 1.630 2.746 -1.242 1.00 88.06 86 ARG A N 1
ATOM 702 C CA . ARG A 1 86 ? 2.697 3.756 -1.194 1.00 88.06 86 ARG A CA 1
ATOM 703 C C . ARG A 1 86 ? 3.741 3.428 -0.125 1.00 88.06 86 ARG A C 1
ATOM 705 O O . ARG A 1 86 ? 4.939 3.418 -0.401 1.00 88.06 86 ARG A O 1
ATOM 712 N N . TYR A 1 87 ? 3.309 3.110 1.097 1.00 87.69 87 TYR A N 1
ATOM 713 C CA . TYR A 1 87 ? 4.249 2.822 2.185 1.00 87.69 87 TYR A CA 1
ATOM 714 C C . TYR A 1 87 ? 5.014 1.502 1.982 1.00 87.69 87 TYR A C 1
ATOM 716 O O . TYR A 1 87 ? 6.210 1.428 2.274 1.00 87.69 87 TYR A O 1
ATOM 724 N N . ALA A 1 88 ? 4.353 0.468 1.460 1.00 90.44 88 ALA A N 1
ATOM 725 C CA . ALA A 1 88 ? 4.975 -0.819 1.149 1.00 90.44 88 ALA A CA 1
ATOM 726 C C . ALA A 1 88 ? 5.980 -0.718 -0.007 1.00 90.44 88 ALA A C 1
ATOM 728 O O . ALA A 1 88 ? 7.050 -1.315 0.078 1.00 90.44 88 ALA A O 1
ATOM 729 N N . SER A 1 89 ? 5.661 0.084 -1.027 1.00 85.31 89 SER A N 1
ATOM 730 C CA . SER A 1 89 ? 6.531 0.396 -2.170 1.00 85.31 89 SER A CA 1
ATOM 731 C C . SER A 1 89 ? 7.840 1.065 -1.758 1.00 85.31 89 SER A C 1
ATOM 733 O O . SER A 1 89 ? 8.873 0.848 -2.383 1.00 85.31 89 SER A O 1
ATOM 735 N N . TYR A 1 90 ? 7.791 1.879 -0.704 1.00 78.38 90 TYR A N 1
ATOM 736 C CA . TYR A 1 90 ? 8.955 2.561 -0.147 1.00 78.38 90 TYR A CA 1
ATOM 737 C C . TYR A 1 90 ? 9.775 1.682 0.814 1.00 78.38 90 TYR A C 1
ATOM 739 O O . TYR A 1 90 ? 11.000 1.778 0.861 1.00 78.38 90 TYR A O 1
ATOM 747 N N . SER A 1 91 ? 9.106 0.859 1.620 1.00 77.31 91 SER A N 1
ATOM 748 C CA . SER A 1 91 ? 9.747 0.071 2.674 1.00 77.31 91 SER A CA 1
ATOM 749 C C . SER A 1 91 ? 9.937 -1.385 2.239 1.00 77.31 91 SER A C 1
ATOM 751 O O . SER A 1 91 ? 10.808 -1.707 1.438 1.00 77.31 91 SER A O 1
ATOM 753 N N . ASN A 1 92 ? 9.133 -2.284 2.794 1.00 86.12 92 ASN A N 1
ATOM 754 C CA . ASN A 1 92 ? 8.879 -3.613 2.268 1.00 86.12 92 ASN A CA 1
ATOM 755 C C . ASN A 1 92 ? 7.475 -4.046 2.711 1.00 86.12 92 ASN A C 1
ATOM 757 O O . ASN A 1 92 ? 6.971 -3.590 3.743 1.00 86.12 92 ASN A O 1
ATOM 761 N N . CYS A 1 93 ? 6.853 -4.950 1.953 1.00 92.62 93 CYS A N 1
ATOM 762 C CA . CYS A 1 93 ? 5.475 -5.376 2.197 1.00 92.62 93 CYS A CA 1
ATOM 763 C C . CYS A 1 93 ? 5.274 -5.944 3.607 1.00 92.62 93 CYS A C 1
ATOM 765 O O . CYS A 1 93 ? 4.346 -5.541 4.303 1.00 92.62 93 CYS A O 1
ATOM 767 N N . THR A 1 94 ? 6.171 -6.816 4.070 1.00 94.81 94 THR A N 1
ATOM 768 C CA . THR A 1 94 ? 6.069 -7.447 5.395 1.00 94.81 94 THR A CA 1
ATOM 769 C C . THR A 1 94 ? 6.055 -6.416 6.524 1.00 94.81 94 THR A C 1
ATOM 771 O O . THR A 1 94 ? 5.250 -6.510 7.448 1.00 94.81 94 THR A O 1
ATOM 774 N N . HIS A 1 95 ? 6.932 -5.413 6.458 1.00 93.25 95 HIS A N 1
ATOM 775 C CA . HIS A 1 95 ? 7.020 -4.332 7.437 1.00 93.25 95 HIS A CA 1
ATOM 776 C C . HIS A 1 95 ? 5.779 -3.446 7.401 1.00 93.25 95 HIS A C 1
ATOM 778 O O . HIS A 1 95 ? 5.195 -3.180 8.449 1.00 93.25 95 HIS A O 1
ATOM 784 N N . ALA A 1 96 ? 5.335 -3.046 6.208 1.00 93.56 96 ALA A N 1
ATOM 785 C CA . ALA A 1 96 ? 4.118 -2.259 6.034 1.00 93.56 96 ALA A CA 1
ATOM 786 C C . ALA A 1 96 ? 2.885 -2.971 6.614 1.00 93.56 96 ALA A C 1
ATOM 788 O O . ALA A 1 96 ? 2.114 -2.362 7.359 1.00 93.56 96 ALA A O 1
ATOM 789 N N . ILE A 1 97 ? 2.744 -4.273 6.343 1.00 97.69 97 ILE A N 1
ATOM 790 C CA . ILE A 1 97 ? 1.654 -5.101 6.870 1.00 97.69 97 ILE A CA 1
ATOM 791 C C . ILE A 1 97 ? 1.753 -5.212 8.395 1.00 97.69 97 ILE A C 1
ATOM 793 O O . ILE A 1 97 ? 0.757 -4.978 9.077 1.00 97.69 97 ILE A O 1
ATOM 797 N N . ARG A 1 98 ? 2.938 -5.495 8.962 1.00 96.88 98 ARG A N 1
ATOM 798 C CA . ARG A 1 98 ? 3.107 -5.547 10.430 1.00 96.88 98 ARG A CA 1
ATOM 799 C C . ARG A 1 98 ? 2.758 -4.227 11.088 1.00 96.88 98 ARG A C 1
ATOM 801 O O . ARG A 1 98 ? 2.109 -4.226 12.128 1.00 96.88 98 ARG A O 1
ATOM 808 N N . LEU A 1 99 ? 3.189 -3.113 10.506 1.00 95.00 99 LEU A N 1
ATOM 809 C CA . LEU A 1 99 ? 2.911 -1.792 11.047 1.00 95.00 99 LEU A CA 1
ATOM 810 C C . LEU A 1 99 ? 1.406 -1.509 11.060 1.00 95.00 99 LEU A C 1
ATOM 812 O O . LEU A 1 99 ? 0.872 -1.061 12.074 1.00 95.00 99 LEU A O 1
ATOM 816 N N . MET A 1 100 ? 0.714 -1.810 9.960 1.00 97.25 100 MET A N 1
ATOM 817 C CA . MET A 1 100 ? -0.743 -1.724 9.883 1.00 97.25 100 MET A CA 1
ATOM 818 C C . MET A 1 100 ? -1.403 -2.614 10.943 1.00 97.25 100 MET A C 1
ATOM 820 O O . MET A 1 100 ? -2.201 -2.115 11.730 1.00 97.25 100 MET A O 1
ATOM 824 N N . GLN A 1 101 ? -0.993 -3.877 11.067 1.00 98.00 101 GLN A N 1
ATOM 825 C CA . GLN A 1 101 ? -1.548 -4.794 12.066 1.00 98.00 101 GLN A CA 1
ATOM 826 C C . GLN A 1 101 ? -1.358 -4.265 13.494 1.00 98.00 101 GLN A C 1
ATOM 828 O O . GLN A 1 101 ? -2.328 -4.141 14.235 1.00 98.00 101 GLN A O 1
ATOM 833 N N . VAL A 1 102 ? -0.139 -3.860 13.865 1.00 96.56 102 VAL A N 1
ATOM 834 C CA . VAL A 1 102 ? 0.158 -3.309 15.199 1.00 96.56 102 VAL A CA 1
ATOM 835 C C . VAL A 1 102 ? -0.665 -2.055 15.483 1.00 96.56 102 VAL A C 1
ATOM 837 O O . VAL A 1 102 ? -1.261 -1.937 16.551 1.00 96.56 102 VAL A O 1
ATOM 840 N N . THR A 1 103 ? -0.714 -1.114 14.538 1.00 94.38 103 THR A N 1
ATOM 841 C CA . THR A 1 103 ? -1.425 0.163 14.728 1.00 94.38 103 THR A CA 1
ATOM 842 C C . THR A 1 103 ? -2.940 0.002 14.792 1.00 94.38 103 THR A C 1
ATOM 844 O O . THR A 1 103 ? -3.611 0.828 15.407 1.00 94.38 103 THR A O 1
ATOM 847 N N . LEU A 1 104 ? -3.478 -1.064 14.199 1.00 95.25 104 LEU A N 1
ATOM 848 C CA . LEU A 1 104 ? -4.900 -1.397 14.230 1.00 95.25 104 LEU A CA 1
ATOM 849 C C . LEU A 1 104 ? -5.270 -2.398 15.337 1.00 95.25 104 LEU A C 1
ATOM 851 O O . LEU A 1 104 ? -6.444 -2.734 15.471 1.00 95.25 104 LEU A O 1
ATOM 855 N N . GLY A 1 105 ? -4.304 -2.852 16.143 1.00 95.38 105 GLY A N 1
ATOM 856 C CA . GLY A 1 105 ? -4.535 -3.823 17.217 1.00 95.38 105 GLY A CA 1
ATOM 857 C C . GLY A 1 105 ? -4.798 -5.254 16.727 1.00 95.38 105 GLY A C 1
ATOM 858 O O . GLY A 1 105 ? -5.406 -6.045 17.444 1.00 95.38 105 GLY A O 1
ATOM 859 N N . LEU A 1 106 ? -4.354 -5.585 15.514 1.00 96.44 106 LEU A N 1
ATOM 860 C CA . LEU A 1 106 ? -4.447 -6.909 14.901 1.00 96.44 106 LEU A CA 1
ATOM 861 C C . LEU A 1 106 ? -3.176 -7.740 15.181 1.00 96.44 106 LEU A C 1
ATOM 863 O O . LEU A 1 106 ? -2.123 -7.183 15.515 1.00 96.44 106 LEU A O 1
ATOM 867 N N . PRO A 1 107 ? -3.223 -9.077 15.028 1.00 96.44 107 PRO A N 1
ATOM 868 C CA . PRO A 1 107 ? -2.038 -9.924 15.152 1.00 96.44 107 PRO A CA 1
ATOM 869 C C . PRO A 1 107 ? -0.935 -9.537 14.151 1.00 96.44 107 PRO A C 1
ATOM 871 O O . PRO A 1 107 ? -1.115 -9.640 12.942 1.00 96.44 107 PRO A O 1
ATOM 874 N N . ALA A 1 108 ? 0.235 -9.133 14.655 1.00 95.88 108 ALA A N 1
ATOM 875 C CA . ALA A 1 108 ? 1.351 -8.597 13.864 1.00 95.88 108 ALA A CA 1
ATOM 876 C C . ALA A 1 108 ? 2.188 -9.677 13.147 1.00 95.88 108 ALA A C 1
ATOM 878 O O . ALA A 1 108 ? 3.385 -9.840 13.395 1.00 95.88 108 ALA A O 1
ATOM 879 N N . THR A 1 109 ? 1.562 -10.441 12.256 1.00 96.75 109 THR A N 1
ATOM 880 C CA . THR A 1 109 ? 2.208 -11.531 11.507 1.00 96.75 109 THR A CA 1
ATOM 881 C C . THR A 1 109 ? 3.117 -11.008 10.388 1.00 96.75 109 THR A C 1
ATOM 883 O O . THR A 1 109 ? 4.189 -11.564 10.124 1.00 96.75 109 THR A O 1
ATOM 886 N N . GLY A 1 110 ? 2.741 -9.886 9.770 1.00 96.00 110 GLY A N 1
ATOM 887 C CA . GLY A 1 110 ? 3.354 -9.361 8.549 1.00 96.00 110 GLY A CA 1
ATOM 888 C C . GLY A 1 110 ? 2.863 -10.016 7.270 1.00 96.00 110 GLY A C 1
ATOM 889 O O . GLY A 1 110 ? 3.460 -9.805 6.220 1.00 96.00 110 GLY A O 1
ATOM 890 N N . VAL A 1 111 ? 1.796 -10.806 7.360 1.00 97.44 111 VAL A N 1
ATOM 891 C CA . VAL A 1 111 ? 1.127 -11.440 6.227 1.00 97.44 111 VAL A CA 1
ATOM 892 C C . VAL A 1 111 ? -0.309 -10.938 6.192 1.00 97.44 111 VAL A C 1
ATOM 894 O O . VAL A 1 111 ? -0.960 -10.908 7.234 1.00 97.44 111 VAL A O 1
ATOM 897 N N . MET A 1 112 ? -0.788 -10.537 5.013 1.00 97.75 112 MET A N 1
ATOM 898 C CA . MET A 1 112 ? -2.157 -10.053 4.843 1.00 97.75 112 MET A CA 1
ATOM 899 C C . MET A 1 112 ? -3.145 -11.225 4.875 1.00 97.75 112 MET A C 1
ATOM 901 O O . MET A 1 112 ? -3.206 -12.031 3.943 1.00 97.75 112 MET A O 1
ATOM 905 N N . SER A 1 113 ? -3.920 -11.327 5.951 1.00 97.69 113 SER A N 1
ATOM 906 C CA . SER A 1 113 ? -4.925 -12.376 6.147 1.00 97.69 113 SER A CA 1
ATOM 907 C C . SER A 1 113 ? -6.332 -11.932 5.732 1.00 97.69 113 SER A C 1
ATOM 909 O O . SER A 1 113 ? -6.606 -10.744 5.569 1.00 97.69 113 SER A O 1
ATOM 911 N N . ASP A 1 114 ? -7.265 -12.883 5.616 1.00 98.00 114 ASP A N 1
ATOM 912 C CA . ASP A 1 114 ? -8.681 -12.562 5.378 1.00 98.00 114 ASP A CA 1
ATOM 913 C C . ASP A 1 114 ? -9.281 -11.703 6.499 1.00 98.00 114 ASP A C 1
ATOM 915 O O . ASP A 1 114 ? -10.113 -10.838 6.234 1.00 98.00 114 ASP A O 1
ATOM 919 N N . ALA A 1 115 ? -8.844 -11.912 7.745 1.00 97.62 115 ALA A N 1
ATOM 920 C CA . ALA A 1 115 ? -9.286 -11.115 8.884 1.00 97.62 115 ALA A CA 1
ATOM 921 C C . ALA A 1 115 ? -8.811 -9.657 8.770 1.00 97.62 115 ALA A C 1
ATOM 923 O O . ALA A 1 115 ? -9.585 -8.742 9.053 1.00 97.62 115 ALA A O 1
ATOM 924 N N . ASP A 1 116 ? -7.579 -9.437 8.296 1.00 98.06 116 ASP A N 1
ATOM 925 C CA . ASP A 1 116 ? -7.055 -8.090 8.048 1.00 98.06 116 ASP A CA 1
ATOM 926 C C . ASP A 1 116 ? -7.879 -7.390 6.959 1.00 98.06 116 ASP A C 1
ATOM 928 O O . ASP A 1 116 ? -8.348 -6.273 7.161 1.00 98.06 116 ASP A O 1
ATOM 932 N N . ILE A 1 117 ? -8.141 -8.072 5.838 1.00 98.44 117 ILE A N 1
ATOM 933 C CA . ILE A 1 117 ? -8.967 -7.547 4.739 1.00 98.44 117 ILE A CA 1
ATOM 934 C C . ILE A 1 117 ? -10.389 -7.217 5.202 1.00 98.44 117 ILE A C 1
ATOM 936 O O . ILE A 1 117 ? -10.917 -6.149 4.886 1.00 98.44 117 ILE A O 1
ATOM 940 N N . GLN A 1 118 ? -11.023 -8.104 5.972 1.00 98.19 118 GLN A N 1
ATOM 941 C CA . GLN A 1 118 ? -12.349 -7.846 6.534 1.00 98.19 118 GLN A CA 1
ATOM 942 C C . GLN A 1 118 ? -12.341 -6.603 7.424 1.00 98.19 118 GLN A C 1
ATOM 944 O O . GLN A 1 118 ? -13.237 -5.769 7.301 1.00 98.19 118 GLN A O 1
ATOM 949 N N . TYR A 1 119 ? -11.319 -6.451 8.267 1.00 97.94 119 TYR A N 1
ATOM 950 C CA . TYR A 1 119 ? -11.175 -5.297 9.146 1.00 97.94 119 TYR A CA 1
ATOM 951 C C . TYR A 1 119 ? -10.952 -3.992 8.364 1.00 97.94 119 TYR A C 1
ATOM 953 O O . TYR A 1 119 ? -11.634 -2.995 8.607 1.00 97.94 119 TYR A O 1
ATOM 961 N N . LEU A 1 120 ? -10.061 -4.006 7.368 1.00 98.00 120 LEU A N 1
ATOM 962 C CA . LEU A 1 120 ? -9.805 -2.864 6.481 1.00 98.00 120 LEU A CA 1
ATOM 963 C C . LEU A 1 120 ? -11.057 -2.437 5.699 1.00 98.00 120 LEU A C 1
ATOM 965 O O . LEU A 1 120 ? -11.220 -1.264 5.381 1.00 98.00 120 LEU A O 1
ATOM 969 N N . ASN A 1 121 ? -11.967 -3.372 5.428 1.00 98.19 121 ASN A N 1
ATOM 970 C CA . ASN A 1 121 ? -13.215 -3.113 4.713 1.00 98.19 121 ASN A CA 1
ATOM 971 C C . ASN A 1 121 ? -14.353 -2.553 5.578 1.00 98.19 121 ASN A C 1
ATOM 973 O O . ASN A 1 121 ? -15.386 -2.167 5.023 1.00 98.19 121 ASN A O 1
ATOM 977 N N . ILE A 1 122 ? -14.191 -2.523 6.904 1.00 97.75 122 ILE A N 1
ATOM 978 C CA . ILE A 1 122 ? -15.188 -1.987 7.846 1.00 97.75 122 ILE A CA 1
ATOM 979 C C . ILE A 1 122 ? -14.678 -0.783 8.642 1.00 97.75 122 ILE A C 1
ATOM 981 O O . ILE A 1 122 ? -15.487 -0.016 9.168 1.00 97.75 122 ILE A O 1
ATOM 985 N N . ILE A 1 123 ? -13.359 -0.614 8.762 1.00 97.62 123 ILE A N 1
ATOM 986 C CA . ILE A 1 123 ? -12.771 0.527 9.460 1.00 97.62 123 ILE A CA 1
ATOM 987 C C . ILE A 1 123 ? -13.073 1.830 8.710 1.00 97.62 123 ILE A C 1
ATOM 989 O O . ILE A 1 123 ? -13.083 1.883 7.482 1.00 97.62 123 ILE A O 1
ATOM 993 N N . ARG A 1 124 ? -13.300 2.909 9.464 1.00 97.12 124 ARG A N 1
ATOM 994 C CA . ARG A 1 124 ? -13.401 4.259 8.900 1.00 97.12 124 ARG A CA 1
ATOM 995 C C . ARG A 1 124 ? -12.031 4.744 8.439 1.00 97.12 124 ARG A C 1
ATOM 997 O O . ARG A 1 124 ? -11.051 4.602 9.176 1.00 97.12 124 ARG A O 1
ATOM 1004 N N . GLU A 1 125 ? -11.976 5.368 7.269 1.00 94.94 125 GLU A N 1
ATOM 1005 C CA . GLU A 1 125 ? -10.730 5.842 6.661 1.00 94.94 125 GLU A CA 1
ATOM 1006 C C . GLU A 1 125 ? -9.949 6.767 7.602 1.00 94.94 125 GLU A C 1
ATOM 1008 O O . GLU A 1 125 ? -8.747 6.589 7.785 1.00 94.94 125 GLU A O 1
ATOM 1013 N N . GLU A 1 126 ? -10.621 7.681 8.305 1.00 93.94 126 GLU A N 1
ATOM 1014 C CA . GLU A 1 126 ? -9.968 8.619 9.226 1.00 93.94 126 GLU A CA 1
ATOM 1015 C C . GLU A 1 126 ? -9.290 7.892 10.393 1.00 93.94 126 GLU A C 1
ATOM 1017 O O . GLU A 1 126 ? -8.211 8.280 10.843 1.00 93.94 126 GLU A O 1
ATOM 1022 N N . THR A 1 127 ? -9.907 6.807 10.871 1.00 93.81 127 THR A N 1
ATOM 1023 C CA . THR A 1 127 ? -9.338 5.978 11.944 1.00 93.81 127 THR A CA 1
ATOM 1024 C C . THR A 1 127 ? -8.112 5.227 11.442 1.00 93.81 127 THR A C 1
ATOM 1026 O O . THR A 1 127 ? -7.097 5.171 12.139 1.00 93.81 127 THR A O 1
ATOM 1029 N N . PHE A 1 128 ? -8.182 4.695 10.220 1.00 95.19 128 PHE A N 1
ATOM 1030 C CA . PHE A 1 128 ? -7.039 4.067 9.572 1.00 95.19 128 PHE A CA 1
ATOM 1031 C C . PHE A 1 128 ? -5.874 5.057 9.434 1.00 95.19 128 PHE A C 1
ATOM 1033 O O . PHE A 1 128 ? -4.782 4.782 9.926 1.00 95.19 128 PHE A O 1
ATOM 1040 N N . TYR A 1 129 ? -6.105 6.233 8.845 1.00 91.38 129 TYR A N 1
ATOM 1041 C CA . TYR A 1 129 ? -5.060 7.235 8.622 1.00 91.38 129 TYR A CA 1
ATOM 1042 C C . TYR A 1 129 ? -4.437 7.747 9.915 1.00 91.38 129 TYR A C 1
ATOM 1044 O O . TYR A 1 129 ? -3.214 7.879 9.990 1.00 91.38 129 TYR A O 1
ATOM 1052 N N . LEU A 1 130 ? -5.249 8.002 10.943 1.00 90.06 130 LEU A N 1
ATOM 1053 C CA . LEU A 1 130 ? -4.750 8.451 12.238 1.00 90.06 130 LEU A CA 1
ATOM 1054 C C . LEU A 1 130 ? -3.802 7.416 12.859 1.00 90.06 130 LEU A C 1
ATOM 1056 O O . LEU A 1 130 ? -2.703 7.766 13.296 1.00 90.06 130 LEU A O 1
ATOM 1060 N N . ASN A 1 131 ? -4.208 6.146 12.889 1.00 91.00 131 ASN A N 1
ATOM 1061 C CA . ASN A 1 131 ? -3.429 5.082 13.519 1.00 91.00 131 ASN A CA 1
ATOM 1062 C C . ASN A 1 131 ? -2.204 4.698 12.684 1.00 91.00 131 ASN A C 1
ATOM 1064 O O . ASN A 1 131 ? -1.083 4.673 13.199 1.00 91.00 131 ASN A O 1
ATOM 1068 N N . PHE A 1 132 ? -2.393 4.468 11.386 1.00 90.94 132 PHE A N 1
ATOM 1069 C CA . PHE A 1 132 ? -1.316 4.085 10.482 1.00 90.94 132 PHE A CA 1
ATOM 1070 C C . PHE A 1 132 ? -0.302 5.222 10.304 1.00 90.94 132 PHE A C 1
ATOM 1072 O O . PHE A 1 132 ? 0.905 4.992 10.350 1.00 90.94 132 PHE A O 1
ATOM 1079 N N . GLY A 1 133 ? -0.765 6.472 10.197 1.00 84.56 133 GLY A N 1
ATOM 1080 C CA . GLY A 1 133 ? 0.083 7.666 10.153 1.00 84.56 133 GLY A CA 1
ATOM 1081 C C . GLY A 1 133 ? 0.986 7.799 11.381 1.00 84.56 133 GLY A C 1
ATOM 1082 O O . GLY A 1 133 ? 2.196 7.977 11.232 1.00 84.56 133 GLY A O 1
ATOM 1083 N N . ARG A 1 134 ? 0.434 7.621 12.590 1.00 82.50 134 ARG A N 1
ATOM 1084 C CA . ARG A 1 134 ? 1.220 7.592 13.839 1.00 82.50 134 ARG A CA 1
ATOM 1085 C C . ARG A 1 134 ? 2.265 6.480 13.834 1.00 82.50 134 ARG A C 1
ATOM 1087 O O . ARG A 1 134 ? 3.408 6.720 14.220 1.00 82.50 134 ARG A O 1
ATOM 1094 N N . GLY A 1 135 ? 1.897 5.291 13.356 1.00 81.50 135 GLY A N 1
ATOM 1095 C CA . GLY A 1 135 ? 2.834 4.182 13.195 1.00 81.50 135 GLY A CA 1
ATOM 1096 C C . GLY A 1 135 ? 3.997 4.517 12.267 1.00 81.50 135 GLY A C 1
ATOM 1097 O O . GLY A 1 135 ? 5.146 4.253 12.615 1.00 81.50 135 GLY A O 1
ATOM 1098 N N . LYS A 1 136 ? 3.724 5.141 11.1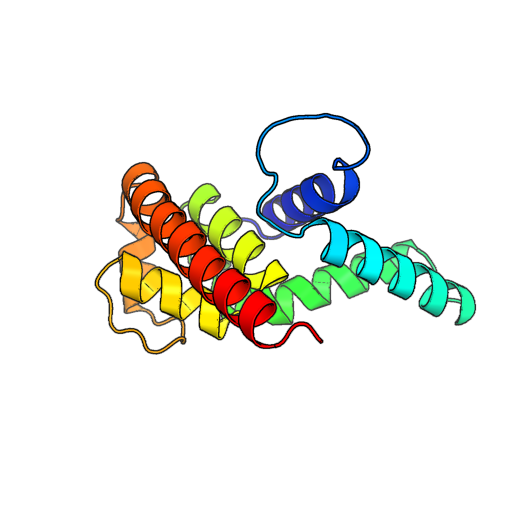14 1.00 83.75 136 LYS A N 1
ATOM 1099 C CA . LYS A 1 136 ? 4.767 5.537 10.152 1.00 83.75 136 LYS A CA 1
ATOM 1100 C C . LYS A 1 136 ? 5.779 6.494 10.782 1.00 83.75 136 LYS A C 1
ATOM 1102 O O . LYS A 1 136 ? 6.980 6.272 10.650 1.00 83.75 136 LYS A O 1
ATOM 1107 N N . VAL A 1 137 ? 5.304 7.503 11.517 1.00 78.38 137 VAL A N 1
ATOM 1108 C CA . VAL A 1 137 ? 6.167 8.462 12.231 1.00 78.38 137 VAL A CA 1
ATOM 1109 C C . VAL A 1 137 ? 7.013 7.762 13.297 1.00 78.38 137 VAL A C 1
ATOM 1111 O O . VAL A 1 137 ? 8.223 7.972 13.359 1.00 78.38 137 VAL A O 1
ATOM 1114 N N . ALA A 1 138 ? 6.405 6.891 14.107 1.00 75.12 138 ALA A N 1
ATOM 1115 C CA . ALA A 1 138 ? 7.125 6.144 15.138 1.00 75.12 138 ALA A CA 1
ATOM 1116 C C . ALA A 1 138 ? 8.203 5.221 14.538 1.00 75.12 138 ALA A C 1
ATOM 1118 O O . ALA A 1 138 ? 9.335 5.194 15.023 1.00 75.12 138 ALA A O 1
ATOM 1119 N N . SER A 1 139 ? 7.872 4.516 13.450 1.00 74.62 139 SER A N 1
ATOM 1120 C CA . SER A 1 139 ? 8.818 3.671 12.717 1.00 74.62 139 SER A CA 1
ATOM 1121 C C . SER A 1 139 ? 9.989 4.488 12.174 1.00 74.62 139 SER A C 1
ATOM 1123 O O . SER A 1 139 ? 11.130 4.051 12.296 1.00 74.62 139 SER A O 1
ATOM 1125 N N . TRP A 1 140 ? 9.723 5.667 11.604 1.00 71.25 140 TRP A N 1
ATOM 1126 C CA . TRP A 1 140 ? 10.755 6.537 11.042 1.00 71.25 140 TRP A CA 1
ATOM 1127 C C . TRP A 1 140 ? 11.751 7.011 12.105 1.00 7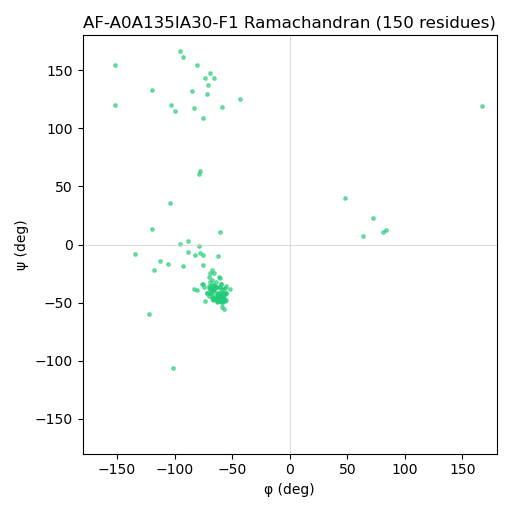1.25 140 TRP A C 1
ATOM 1129 O O . TRP A 1 140 ? 12.957 6.850 11.920 1.00 71.25 140 TRP A O 1
ATOM 1139 N N . LEU A 1 141 ? 11.260 7.501 13.250 1.00 65.75 141 LEU A N 1
ATOM 1140 C CA . LEU A 1 141 ? 12.104 7.946 14.368 1.00 65.75 141 LEU A CA 1
ATOM 1141 C C . LEU A 1 141 ? 13.056 6.843 14.854 1.00 65.75 141 LEU A C 1
ATOM 1143 O O . LEU A 1 141 ? 14.215 7.116 15.173 1.00 65.75 141 LEU A O 1
ATOM 1147 N N . GLN A 1 142 ? 12.594 5.591 14.870 1.00 68.25 142 GLN A N 1
ATOM 1148 C CA . GLN A 1 142 ? 13.415 4.449 15.264 1.00 68.25 142 GLN A CA 1
ATOM 1149 C C . GLN A 1 142 ? 14.537 4.169 14.252 1.00 68.25 142 GLN A C 1
ATOM 1151 O O . GLN A 1 142 ? 15.693 4.005 14.649 1.00 68.25 142 GLN A O 1
ATOM 1156 N N . THR A 1 143 ? 14.229 4.156 12.952 1.00 64.38 143 THR A N 1
ATOM 1157 C CA . THR A 1 143 ? 15.235 3.970 11.891 1.00 64.38 143 THR A CA 1
ATOM 1158 C C . THR A 1 143 ? 16.235 5.125 11.809 1.00 64.38 143 THR A C 1
ATOM 1160 O O . THR A 1 143 ? 17.428 4.874 11.651 1.00 64.38 143 THR A O 1
ATOM 1163 N N . SER A 1 144 ? 15.794 6.372 11.994 1.00 59.53 144 SER A N 1
ATOM 1164 C CA . SER A 1 144 ? 16.671 7.552 11.987 1.00 59.53 144 SER A CA 1
ATOM 1165 C C . SER A 1 144 ? 17.605 7.584 13.203 1.00 59.53 144 SER A C 1
ATOM 1167 O O . SER A 1 144 ? 18.788 7.893 13.075 1.00 59.53 144 SER A O 1
ATOM 1169 N N . SER A 1 145 ? 17.115 7.186 14.383 1.00 52.81 145 SER A N 1
ATOM 1170 C CA . SER A 1 145 ? 17.939 7.058 15.594 1.00 52.81 145 SER A CA 1
ATOM 1171 C C . SER A 1 145 ? 19.013 5.970 15.467 1.00 52.81 145 SER A C 1
ATOM 1173 O O . SER A 1 145 ? 20.132 6.146 15.950 1.00 52.81 145 SER A O 1
ATOM 1175 N N . LEU A 1 146 ? 18.697 4.857 14.797 1.00 52.91 146 LEU A N 1
ATOM 1176 C CA . LEU A 1 146 ? 19.667 3.799 14.509 1.00 52.91 146 LEU A CA 1
ATOM 1177 C C . LEU A 1 146 ? 20.722 4.262 13.498 1.00 52.91 146 LEU A C 1
ATOM 1179 O O . LEU A 1 146 ? 21.902 4.020 13.726 1.00 52.91 146 LEU A O 1
ATOM 1183 N N . ALA A 1 147 ? 20.332 4.981 12.442 1.00 52.41 147 ALA A N 1
ATOM 1184 C CA . ALA A 1 147 ? 21.274 5.520 11.459 1.00 52.41 147 ALA A CA 1
ATOM 1185 C C . ALA A 1 147 ? 22.301 6.483 12.089 1.00 52.41 147 ALA A C 1
ATOM 1187 O O . ALA A 1 147 ? 23.480 6.418 11.759 1.00 52.41 147 ALA A O 1
ATOM 1188 N N . LEU A 1 148 ? 21.883 7.307 13.057 1.00 51.78 148 LEU A N 1
ATOM 1189 C CA . LEU A 1 148 ? 22.776 8.208 13.800 1.00 51.78 148 LEU A CA 1
ATOM 1190 C C . LEU A 1 148 ? 23.738 7.479 14.753 1.00 51.78 148 LEU A C 1
ATOM 1192 O O . LEU A 1 148 ? 24.825 7.980 15.013 1.00 51.78 148 LEU A O 1
ATOM 1196 N N . LYS A 1 149 ? 23.374 6.296 15.268 1.00 44.75 149 LYS A N 1
ATOM 1197 C CA . LYS A 1 149 ? 24.257 5.490 16.135 1.00 44.75 149 LYS A CA 1
ATOM 1198 C C . LYS A 1 149 ? 25.375 4.768 15.380 1.00 44.75 149 LYS A C 1
ATOM 1200 O O . LYS A 1 149 ? 26.329 4.331 16.014 1.00 44.75 149 LYS A O 1
ATOM 1205 N N . PHE A 1 150 ? 25.242 4.626 14.064 1.00 43.50 150 PHE A N 1
ATOM 1206 C CA . PHE A 1 150 ? 26.209 3.944 13.201 1.00 43.50 150 PHE A CA 1
ATOM 1207 C C . PHE A 1 150 ? 26.798 4.869 12.124 1.00 43.50 150 PHE A C 1
ATOM 1209 O O . PHE A 1 150 ? 27.426 4.384 11.184 1.00 43.50 150 PHE A O 1
ATOM 1216 N N . ALA A 1 151 ? 26.599 6.185 12.246 1.00 35.34 151 ALA A N 1
ATOM 1217 C CA . ALA A 1 151 ? 27.302 7.162 11.424 1.00 35.34 151 ALA A CA 1
ATOM 1218 C C . ALA A 1 151 ? 28.784 7.221 11.869 1.00 35.34 151 ALA A C 1
ATOM 1220 O O . ALA A 1 151 ? 29.024 7.284 13.078 1.00 35.34 151 ALA A O 1
ATOM 1221 N N . PRO A 1 152 ? 29.750 7.121 10.933 1.00 45.12 152 PRO A N 1
ATOM 1222 C CA . PRO A 1 152 ? 31.185 7.082 11.232 1.00 45.12 152 PRO A CA 1
ATOM 1223 C C . PRO A 1 152 ? 31.727 8.387 11.826 1.00 45.12 152 PRO A C 1
ATOM 1225 O O . PRO A 1 152 ? 31.163 9.464 11.521 1.00 45.12 152 PRO A O 1
#

pLDDT: mean 78.82, std 19.39, range [34.5, 98.44]

InterPro domains:
  IPR023346 Lysozyme-like domain superfamily [SSF53955] (44-137)

Solvent-accessible surface area (backbone atoms only — not comparable to full-atom values): 8512 Å² total; per-residue (Å²): 92,26,58,66,69,59,40,48,50,56,48,49,48,58,41,64,50,72,84,73,66,95,75,94,62,93,80,64,74,46,64,60,55,35,54,50,51,54,50,50,54,54,55,39,50,76,71,70,53,53,70,71,59,47,54,52,50,53,51,50,49,46,42,62,67,40,38,56,59,61,46,30,57,71,24,54,47,47,68,61,35,38,55,51,49,53,51,20,73,72,67,39,52,46,59,41,41,22,44,44,22,53,47,70,74,44,84,64,76,30,65,76,45,71,68,54,42,54,47,63,57,69,55,54,67,69,60,50,50,56,32,40,50,51,40,52,53,56,54,47,56,54,55,53,56,51,52,63,75,69,57,131

Sequence (152 aa):
MADFSLSFEHLIEDVFQVDSLDSHLEGLPLERLGDQAGLWQKVLKATGWRMDEFDLFFRECYRANVWQVLRADDIRSQAIADSLFRYASYSNCTHAIRLMQVTLGLPATGVMSDADIQYLNIIREETFYLNFGRGKVASWLQTSSLALKFAP

Organism: NCBI:txid294935

Secondary structure (DSSP, 8-state):
---HHHHHHHHHHHHHGGGS---S-TTS-THHHHHHHHHHHHHHHHTT--HHHHHHHHHHHHIIIIITTTTGGG-S-HHHHHHHHHHHHHS-HHHHHHHHHHHHTS---SS--HHHHHHHTTS-HHHHHHHHHHHHHHHHHHHHHHHHHT--

Mean predicted aligned error: 8.76 Å

Nearest PDB structures (foldseek):
  2ikb-assembly1_A  TM=9.169E-01  e=1.147E-03  Neisseria meningitidis MC58
  2is5-assembly1_A  TM=9.293E-01  e=1.480E-03  Neisseria meningitidis serogroup B
  2is5-assembly1_B  TM=8.692E-01  e=1.480E-03  Neisseria meningitidis serogroup B
  2is5-assembly1_C  TM=8.232E-01  e=2.008E-03  Neisseria meningitidis serogroup B
  7dnp-assembly1_A  TM=5.794E-01  e=3.176E-03  Brucella abortus bv. 1 str. 9-941

Foldseek 3Di:
DADLVVLVVVLVCLLPVVVPDDDDPVQAPSVVVNVVVVVVVVVVVVVVDDPVNVVVVVSVCLCPQQLVQLVLVLAPDNLLSSVLSNVCVRPNQLVSQLLLCVLVVHPNRSGRDPVNSVCNNPDDPVSSCVSSVVSVVVVSVVVVVVCVVPDD